Protein AF-A0A072PZG9-F1 (afdb_monomer_lite)

InterPro domains:
  IPR053175 DHMBA Cluster Regulating Transcription Factor [PTHR38791] (2-133)

Structure (mmCIF, N/CA/C/O backbone):
data_AF-A0A072PZG9-F1
#
_entry.id   AF-A0A072PZG9-F1
#
loop_
_atom_site.group_PDB
_atom_site.id
_atom_site.type_symbol
_atom_site.label_atom_id
_atom_site.label_alt_id
_atom_site.label_comp_id
_atom_site.label_asym_id
_atom_site.label_entity_id
_atom_site.label_seq_id
_atom_site.pdbx_PDB_ins_code
_atom_site.Cartn_x
_atom_site.Cartn_y
_atom_site.Cartn_z
_atom_site.occupancy
_atom_site.B_iso_or_equiv
_atom_site.auth_seq_id
_atom_site.auth_comp_id
_atom_site.auth_asym_id
_atom_site.auth_atom_id
_atom_site.pdbx_PDB_model_num
ATOM 1 N N . MET A 1 1 ? 16.635 6.431 -1.683 1.00 56.69 1 MET A N 1
ATOM 2 C CA . MET A 1 1 ? 16.259 5.166 -1.004 1.00 56.69 1 MET A CA 1
ATOM 3 C C . MET A 1 1 ? 16.391 4.058 -2.039 1.00 56.69 1 MET A C 1
ATOM 5 O O . MET A 1 1 ? 15.924 4.272 -3.147 1.00 56.69 1 MET A O 1
ATOM 9 N N . THR A 1 2 ? 17.088 2.952 -1.764 1.00 74.19 2 THR A N 1
ATOM 10 C CA . THR A 1 2 ? 17.221 1.872 -2.765 1.00 74.19 2 THR A CA 1
ATOM 11 C C . THR A 1 2 ? 15.886 1.133 -2.927 1.00 74.19 2 THR A C 1
ATOM 13 O O . THR A 1 2 ? 15.089 1.086 -1.986 1.00 74.19 2 THR A O 1
ATOM 16 N N . VAL A 1 3 ? 15.648 0.531 -4.099 1.00 71.00 3 VAL A N 1
ATOM 17 C CA . VAL A 1 3 ? 14.409 -0.213 -4.425 1.00 71.00 3 VAL A CA 1
ATOM 18 C C . VAL A 1 3 ? 14.084 -1.282 -3.370 1.00 71.00 3 VAL A C 1
ATOM 20 O O . VAL A 1 3 ? 12.932 -1.458 -2.987 1.00 71.00 3 VAL A O 1
ATOM 23 N N . TYR A 1 4 ? 15.103 -1.938 -2.812 1.00 75.94 4 TYR A N 1
ATOM 24 C CA . TYR A 1 4 ? 14.940 -2.953 -1.766 1.00 75.94 4 TYR A CA 1
ATOM 25 C C . TYR A 1 4 ? 14.450 -2.392 -0.430 1.00 75.94 4 TYR A C 1
ATOM 27 O O . TYR A 1 4 ? 13.582 -2.989 0.204 1.00 75.94 4 TYR A O 1
ATOM 35 N N . VAL A 1 5 ? 14.979 -1.244 0.005 1.00 79.62 5 VAL A N 1
ATOM 36 C CA . VAL A 1 5 ? 14.551 -0.624 1.269 1.00 79.62 5 VAL A CA 1
ATOM 37 C C . VAL A 1 5 ? 13.107 -0.136 1.135 1.00 79.62 5 VAL A C 1
ATOM 39 O O . VAL A 1 5 ? 12.305 -0.310 2.051 1.00 79.62 5 VAL A O 1
ATOM 42 N N . ALA A 1 6 ? 12.748 0.412 -0.028 1.00 79.25 6 ALA A N 1
ATOM 43 C CA . ALA A 1 6 ? 11.385 0.841 -0.308 1.00 79.25 6 ALA A CA 1
ATOM 44 C C . ALA A 1 6 ? 10.405 -0.354 -0.345 1.00 79.25 6 ALA A C 1
ATOM 46 O O . ALA A 1 6 ? 9.335 -0.294 0.266 1.00 79.25 6 ALA A O 1
ATOM 47 N N . ALA A 1 7 ? 10.809 -1.478 -0.943 1.00 83.69 7 ALA A N 1
ATOM 48 C CA . ALA A 1 7 ? 10.031 -2.713 -0.938 1.00 83.69 7 ALA A CA 1
ATOM 49 C C . ALA A 1 7 ? 9.850 -3.296 0.474 1.00 83.69 7 ALA A C 1
ATOM 51 O O . ALA A 1 7 ? 8.730 -3.641 0.853 1.00 83.69 7 ALA A O 1
ATOM 52 N N . ALA A 1 8 ? 10.912 -3.353 1.285 1.00 86.62 8 ALA A N 1
ATOM 53 C CA . ALA A 1 8 ? 10.836 -3.819 2.672 1.00 86.62 8 ALA A CA 1
ATOM 54 C C . ALA A 1 8 ? 9.846 -2.977 3.492 1.00 86.62 8 ALA A C 1
ATOM 56 O O . ALA A 1 8 ? 9.006 -3.507 4.225 1.00 86.62 8 ALA A O 1
ATOM 57 N N . TRP A 1 9 ? 9.883 -1.659 3.303 1.00 88.19 9 TRP A N 1
ATOM 58 C CA . TRP A 1 9 ? 8.963 -0.757 3.977 1.00 88.19 9 TRP A CA 1
ATOM 59 C C . TRP A 1 9 ? 7.514 -0.934 3.497 1.00 88.19 9 TRP A C 1
ATOM 61 O O . TRP A 1 9 ? 6.581 -0.883 4.298 1.00 88.19 9 TRP A O 1
ATOM 71 N N . ASN A 1 10 ? 7.303 -1.233 2.214 1.00 89.19 10 ASN A N 1
ATOM 72 C CA . ASN A 1 10 ? 5.980 -1.563 1.682 1.00 89.19 10 ASN A CA 1
ATOM 73 C C . ASN A 1 10 ? 5.442 -2.903 2.195 1.00 89.19 10 ASN A C 1
ATOM 75 O O . ASN A 1 10 ? 4.238 -3.016 2.428 1.00 89.19 10 ASN A O 1
ATOM 79 N N . VAL A 1 11 ? 6.302 -3.895 2.446 1.00 91.12 11 VAL A N 1
ATOM 80 C CA . VAL A 1 11 ? 5.905 -5.138 3.129 1.00 91.12 11 VAL A CA 1
ATOM 81 C C . VAL A 1 11 ? 5.426 -4.836 4.546 1.0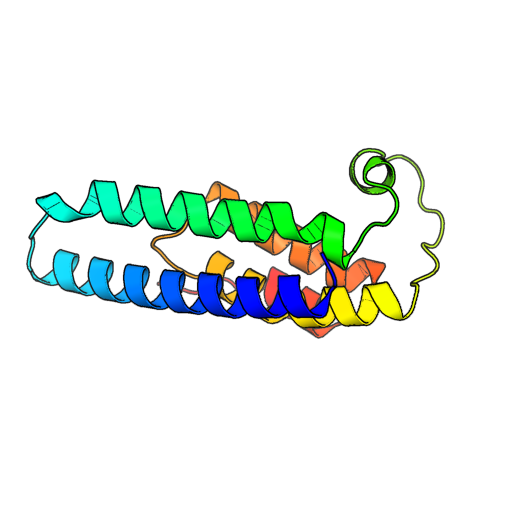0 91.12 11 VAL A C 1
ATOM 83 O O . VAL A 1 11 ? 4.350 -5.296 4.927 1.00 91.12 11 VAL A O 1
ATOM 86 N N . TYR A 1 12 ? 6.164 -4.016 5.299 1.00 93.38 12 TYR A N 1
ATOM 87 C CA . TYR A 1 12 ? 5.742 -3.573 6.629 1.00 93.38 12 TYR A CA 1
ATOM 88 C C . TYR A 1 12 ? 4.383 -2.853 6.589 1.00 93.38 12 TYR A C 1
ATOM 90 O O . TYR A 1 12 ? 3.455 -3.250 7.300 1.00 93.38 12 TYR A O 1
ATOM 98 N N . ARG A 1 13 ? 4.227 -1.846 5.714 1.00 92.81 13 ARG A N 1
ATOM 99 C CA . ARG A 1 13 ? 2.974 -1.080 5.569 1.00 92.81 13 ARG A CA 1
ATOM 100 C C . ARG A 1 13 ? 1.795 -1.979 5.195 1.00 92.81 13 ARG A C 1
ATOM 102 O O . ARG A 1 13 ? 0.736 -1.869 5.808 1.00 92.81 13 ARG A O 1
ATOM 109 N N . LYS A 1 14 ? 1.988 -2.907 4.249 1.00 94.44 14 LYS A N 1
ATOM 110 C CA . LYS A 1 14 ? 0.979 -3.899 3.850 1.00 94.44 14 LYS A CA 1
ATOM 111 C C . LYS A 1 14 ? 0.526 -4.745 5.039 1.00 94.44 14 LYS A C 1
ATOM 113 O O . LYS A 1 14 ? -0.670 -4.873 5.280 1.00 94.44 14 LYS A O 1
ATOM 118 N N . THR A 1 15 ? 1.470 -5.318 5.782 1.00 94.75 15 THR A N 1
ATOM 119 C CA . THR A 1 15 ? 1.163 -6.175 6.936 1.00 94.75 15 THR A CA 1
ATOM 120 C C . THR A 1 15 ? 0.424 -5.393 8.019 1.00 94.75 15 THR A C 1
ATOM 122 O O . THR A 1 15 ? -0.562 -5.878 8.571 1.00 94.75 15 THR A O 1
ATOM 125 N N . ARG A 1 16 ? 0.836 -4.148 8.279 1.00 94.88 16 ARG A N 1
ATOM 126 C CA . ARG A 1 16 ? 0.166 -3.277 9.249 1.00 94.88 16 ARG A CA 1
ATOM 127 C C . ARG A 1 16 ? -1.257 -2.914 8.819 1.00 94.88 16 ARG A C 1
ATOM 129 O O . ARG A 1 16 ? -2.160 -2.973 9.647 1.00 94.88 16 ARG A O 1
ATOM 136 N N . LEU A 1 17 ? -1.485 -2.637 7.534 1.00 95.19 17 LEU A N 1
ATOM 137 C CA . LEU A 1 17 ? -2.830 -2.430 6.985 1.00 95.19 17 LEU A CA 1
ATOM 138 C C . LEU A 1 17 ? -3.731 -3.656 7.183 1.00 95.19 17 LEU A C 1
ATOM 140 O O . LEU A 1 17 ? -4.875 -3.503 7.602 1.00 95.19 17 LEU A O 1
ATOM 144 N N . MET A 1 18 ? -3.219 -4.867 6.938 1.00 96.12 18 MET A N 1
ATOM 145 C CA . MET A 1 18 ? -3.978 -6.104 7.170 1.00 96.12 18 MET A CA 1
ATOM 146 C C . MET A 1 18 ? -4.372 -6.265 8.643 1.00 96.12 18 MET A C 1
ATOM 148 O O . MET A 1 18 ? -5.514 -6.609 8.940 1.00 96.12 18 MET A O 1
ATOM 152 N N . LEU A 1 19 ? -3.449 -5.990 9.571 1.00 95.25 19 LEU A N 1
ATOM 153 C CA . LEU A 1 19 ? -3.730 -6.054 11.008 1.00 95.25 19 LEU A CA 1
ATOM 154 C C . LEU A 1 19 ? -4.790 -5.033 11.428 1.00 95.25 19 LEU A C 1
ATOM 156 O O . LEU A 1 19 ? -5.723 -5.388 12.146 1.00 95.25 19 LEU A O 1
ATOM 160 N N . LEU A 1 20 ? -4.681 -3.787 10.958 1.00 93.88 20 LEU A N 1
ATOM 161 C CA . LEU A 1 20 ? -5.669 -2.748 11.242 1.00 93.88 20 LEU A CA 1
ATOM 162 C C . LEU A 1 20 ? -7.055 -3.119 10.700 1.00 93.88 20 LEU A C 1
ATOM 164 O O . LEU A 1 20 ? -8.051 -2.901 11.387 1.00 93.88 20 LEU A O 1
ATOM 168 N N . ASP A 1 21 ? -7.125 -3.710 9.506 1.00 94.12 21 ASP A N 1
ATOM 169 C CA . ASP A 1 21 ? -8.380 -4.168 8.907 1.00 94.12 21 ASP A CA 1
ATOM 170 C C . ASP A 1 21 ? -9.031 -5.286 9.737 1.00 94.12 21 ASP A C 1
ATOM 172 O O . ASP A 1 21 ? -10.224 -5.220 10.031 1.00 94.12 21 ASP A O 1
ATOM 176 N N . ILE A 1 22 ? -8.248 -6.266 10.207 1.00 94.06 22 ILE A N 1
ATOM 177 C CA . ILE A 1 22 ? -8.733 -7.320 11.115 1.00 94.06 22 ILE A CA 1
ATOM 178 C C . ILE A 1 22 ? -9.222 -6.714 12.436 1.00 94.06 22 ILE A C 1
ATOM 180 O O . ILE A 1 22 ? -10.325 -7.034 12.880 1.00 94.06 22 ILE A O 1
ATOM 184 N N . MET A 1 23 ? -8.445 -5.813 13.048 1.00 92.19 23 MET A N 1
ATOM 185 C CA . MET A 1 23 ? -8.842 -5.135 14.287 1.00 92.19 23 MET A CA 1
ATOM 186 C C . MET A 1 23 ? -10.158 -4.376 14.113 1.00 92.19 23 MET A C 1
ATOM 188 O O . MET A 1 23 ? -11.033 -4.474 14.969 1.00 92.19 23 MET A O 1
ATOM 192 N N . LEU A 1 24 ? -10.325 -3.655 13.001 1.00 90.56 24 LEU A N 1
ATOM 193 C CA . LEU A 1 24 ? -11.552 -2.918 12.707 1.00 90.56 24 LEU A CA 1
ATOM 194 C C . LEU A 1 24 ? -12.752 -3.862 12.562 1.00 90.56 24 LEU A C 1
ATOM 196 O O . LEU A 1 24 ? -13.809 -3.601 13.134 1.00 90.56 24 LEU A O 1
ATOM 200 N N . ARG A 1 25 ? -12.585 -4.991 11.860 1.00 90.31 25 ARG A N 1
ATOM 201 C CA . ARG A 1 25 ? -13.627 -6.024 11.751 1.00 90.31 25 ARG A CA 1
ATOM 202 C C . ARG A 1 25 ? -13.994 -6.590 13.126 1.00 90.31 25 ARG A C 1
ATOM 204 O O . ARG A 1 25 ? -15.181 -6.745 13.407 1.00 90.31 25 ARG A O 1
ATOM 211 N N . CYS A 1 26 ? -13.025 -6.848 14.005 1.00 90.62 26 CYS A N 1
ATOM 212 C CA . CYS A 1 26 ? -13.292 -7.298 15.375 1.00 90.62 26 CYS A CA 1
ATOM 213 C C . CYS A 1 26 ? -14.063 -6.247 16.184 1.00 90.62 26 CYS A C 1
ATOM 215 O O . CYS A 1 26 ? -15.118 -6.558 16.729 1.00 90.62 26 CYS A O 1
ATOM 217 N N . LEU A 1 27 ? -13.604 -4.993 16.187 1.00 88.88 27 LEU A N 1
ATOM 218 C CA . LEU A 1 27 ? -14.284 -3.892 16.878 1.00 88.88 27 LEU A CA 1
ATOM 219 C C . LEU A 1 27 ? -15.708 -3.663 16.343 1.00 88.88 27 LEU A C 1
ATOM 221 O O . LEU A 1 27 ? -16.604 -3.300 17.097 1.00 88.88 27 LEU A O 1
ATOM 225 N N . SER A 1 28 ? -15.956 -3.923 15.054 1.00 87.88 28 SER A N 1
ATOM 226 C CA . SER A 1 28 ? -17.308 -3.867 14.467 1.00 87.88 28 SER A CA 1
ATOM 227 C C . SER A 1 28 ? -18.251 -4.927 14.980 1.00 87.88 28 SER A C 1
ATOM 229 O O . SER A 1 28 ? -19.425 -4.641 15.203 1.00 87.88 28 SER A O 1
ATOM 231 N N . ARG A 1 29 ? -17.726 -6.115 15.269 1.00 89.31 29 ARG A N 1
ATOM 232 C CA . ARG A 1 29 ? -18.494 -7.192 15.892 1.00 89.31 29 ARG A CA 1
ATOM 233 C C . ARG A 1 29 ? -18.747 -6.924 17.373 1.00 89.31 29 ARG A C 1
ATOM 235 O O . ARG A 1 29 ? -19.790 -7.320 17.875 1.00 89.31 29 ARG A O 1
ATOM 242 N N . LEU A 1 30 ? -17.825 -6.229 18.038 1.00 89.00 30 LEU A N 1
ATOM 243 C CA . LEU A 1 30 ? -17.935 -5.834 19.446 1.00 89.00 30 LEU A CA 1
ATOM 244 C C . LEU A 1 30 ? -18.730 -4.534 19.665 1.00 89.00 30 LEU A C 1
ATOM 246 O O . LEU A 1 30 ? -18.974 -4.165 20.805 1.00 89.00 30 LEU A O 1
ATOM 250 N N . GLN A 1 31 ? -19.146 -3.848 18.591 1.00 86.88 31 GLN A N 1
ATOM 251 C CA . GLN A 1 31 ? -19.857 -2.559 18.626 1.00 86.88 31 GLN A CA 1
ATOM 252 C C . GLN A 1 31 ? -19.092 -1.412 19.324 1.00 86.88 31 GLN A C 1
ATOM 254 O O . GLN A 1 31 ? -19.681 -0.394 19.683 1.00 86.88 31 GLN A O 1
ATOM 259 N N . GLU A 1 32 ? -17.770 -1.530 19.451 1.00 81.50 32 GLU A N 1
ATOM 260 C CA . GLU A 1 32 ? -16.914 -0.578 20.165 1.00 81.50 32 GLU A CA 1
ATOM 261 C C . GLU A 1 32 ? -16.340 0.475 19.206 1.00 81.50 32 GLU A C 1
ATOM 263 O O . GLU A 1 32 ? -15.402 0.202 18.461 1.00 81.50 32 GLU A O 1
ATOM 268 N N . LYS A 1 33 ? -16.914 1.684 19.178 1.00 77.62 33 LYS A N 1
ATOM 269 C CA . LYS A 1 33 ? -16.651 2.678 18.115 1.00 77.62 33 LYS A CA 1
ATOM 270 C C . LYS A 1 33 ? -15.480 3.628 18.380 1.00 77.62 33 LYS A C 1
ATOM 272 O O . LYS A 1 33 ? -14.970 4.221 17.428 1.00 77.62 33 LYS A O 1
ATOM 277 N N . ASP A 1 34 ? -15.020 3.745 19.620 1.00 76.75 34 ASP A N 1
ATOM 278 C CA . ASP A 1 34 ? -14.101 4.815 20.035 1.00 76.75 34 ASP A CA 1
ATOM 279 C C . ASP A 1 34 ? -12.729 4.736 19.343 1.00 76.75 34 ASP A C 1
ATOM 281 O O . ASP A 1 34 ? -12.119 5.755 19.023 1.00 76.75 34 ASP A O 1
ATOM 285 N N . ALA A 1 35 ? -12.276 3.530 18.988 1.00 76.12 35 ALA A N 1
ATOM 286 C CA . ALA A 1 35 ? -10.983 3.319 18.334 1.00 76.12 35 ALA A CA 1
ATOM 287 C C . ALA A 1 35 ? -11.017 3.384 16.787 1.00 76.12 35 ALA A C 1
ATOM 289 O O . ALA A 1 35 ? -9.982 3.200 16.138 1.00 76.12 35 ALA A O 1
ATOM 290 N N . TYR A 1 36 ? -12.174 3.632 16.159 1.00 84.19 36 TYR A N 1
ATOM 291 C CA . TYR A 1 36 ? -12.317 3.566 14.693 1.00 84.19 36 TYR A CA 1
ATOM 292 C C . TYR A 1 36 ? -11.586 4.688 13.969 1.00 84.19 36 TYR A C 1
ATOM 294 O O . TYR A 1 36 ? -10.915 4.445 12.962 1.00 84.19 36 TYR A O 1
ATOM 302 N N . GLY A 1 37 ? -11.749 5.919 14.462 1.00 86.75 37 GLY A N 1
ATOM 303 C CA . GLY A 1 37 ? -11.223 7.116 13.809 1.00 86.75 37 GLY A CA 1
ATOM 304 C C . GLY A 1 37 ? -9.703 7.066 13.700 1.00 86.75 37 GLY A C 1
ATOM 305 O O . GLY A 1 37 ? -9.156 7.206 12.607 1.00 86.75 37 GLY A O 1
ATOM 306 N N . GLN A 1 38 ? -9.031 6.755 14.811 1.00 89.50 38 GLN A N 1
ATOM 307 C CA . GLN A 1 38 ? -7.574 6.656 14.864 1.00 89.50 38 GLN A CA 1
ATOM 308 C C . GLN A 1 38 ? -7.037 5.559 13.933 1.00 89.50 38 GLN A C 1
ATOM 310 O O . GLN A 1 38 ? -6.123 5.815 13.150 1.00 89.50 38 GLN A O 1
ATOM 315 N N . LYS A 1 39 ? -7.634 4.358 13.953 1.00 89.50 39 LYS A N 1
ATOM 316 C CA . LYS A 1 39 ? -7.203 3.239 13.097 1.00 89.50 39 LYS A CA 1
ATOM 317 C C . LYS A 1 39 ? -7.404 3.534 11.608 1.00 89.50 39 LYS A C 1
ATOM 319 O O . LYS A 1 39 ? -6.548 3.186 10.798 1.00 89.50 39 LYS A O 1
ATOM 324 N N . ARG A 1 40 ? -8.502 4.205 11.235 1.00 91.44 40 ARG A N 1
ATOM 325 C CA . ARG A 1 40 ? -8.739 4.643 9.846 1.00 91.44 40 ARG A CA 1
ATOM 326 C C . ARG A 1 40 ? -7.765 5.728 9.397 1.00 91.44 40 ARG A C 1
ATOM 328 O O . ARG A 1 40 ? -7.297 5.673 8.260 1.00 91.44 40 ARG A O 1
ATOM 335 N N . ALA A 1 41 ? -7.446 6.689 10.264 1.00 93.06 41 ALA A N 1
ATOM 336 C CA . ALA A 1 41 ? -6.452 7.715 9.962 1.00 93.06 41 ALA A CA 1
ATOM 337 C C . ALA A 1 41 ? -5.074 7.078 9.723 1.00 93.06 41 ALA A C 1
ATOM 339 O O . ALA A 1 41 ? -4.450 7.327 8.695 1.00 93.06 41 ALA A O 1
ATOM 340 N N . GLU A 1 42 ? -4.663 6.162 10.603 1.00 94.06 42 GLU A N 1
ATOM 341 C CA . GLU A 1 42 ? -3.414 5.408 10.472 1.00 94.06 42 GLU A CA 1
ATOM 342 C C . GLU A 1 42 ? -3.359 4.593 9.171 1.00 94.06 42 GLU A C 1
ATOM 344 O O . GLU A 1 42 ? -2.365 4.643 8.446 1.00 94.06 42 GLU A O 1
ATOM 349 N N . ALA A 1 43 ? -4.437 3.881 8.832 1.00 93.75 43 ALA A N 1
ATOM 350 C CA . ALA A 1 43 ? -4.520 3.140 7.578 1.00 93.75 43 ALA A CA 1
ATOM 351 C C . ALA A 1 43 ? -4.438 4.057 6.348 1.00 93.75 43 ALA A C 1
ATOM 353 O O . ALA A 1 43 ? -3.783 3.715 5.365 1.00 93.75 43 ALA A O 1
ATOM 354 N N . THR A 1 44 ? -5.054 5.238 6.408 1.00 94.62 44 THR A N 1
ATOM 355 C CA . THR A 1 44 ? -4.981 6.231 5.328 1.00 94.62 44 THR A CA 1
ATOM 356 C C . THR A 1 44 ? -3.547 6.720 5.131 1.00 94.62 44 THR A C 1
ATOM 358 O O . THR A 1 44 ? -3.065 6.743 4.001 1.00 94.62 44 THR A O 1
ATOM 361 N N . THR A 1 45 ? -2.824 7.026 6.213 1.00 95.75 45 THR A N 1
ATOM 362 C CA . THR A 1 45 ? -1.399 7.384 6.150 1.00 95.75 45 THR A CA 1
ATOM 363 C C . THR A 1 45 ? -0.567 6.260 5.533 1.00 95.75 45 THR A C 1
ATOM 365 O O . THR A 1 45 ? 0.173 6.497 4.585 1.00 95.75 45 THR A O 1
ATOM 368 N N . LEU A 1 46 ? -0.737 5.016 5.994 1.00 94.06 46 LEU A N 1
ATOM 369 C CA . LEU A 1 46 ? 0.011 3.870 5.465 1.00 94.06 46 LEU A CA 1
ATOM 370 C C . LEU A 1 46 ? -0.254 3.627 3.973 1.00 94.06 46 LEU A C 1
ATOM 372 O O . LEU A 1 46 ? 0.672 3.303 3.231 1.00 94.06 46 LEU A O 1
ATOM 376 N N . ALA A 1 47 ? -1.504 3.776 3.532 1.00 92.69 47 ALA A N 1
ATOM 377 C CA . ALA A 1 47 ? -1.886 3.630 2.132 1.00 92.69 47 ALA A CA 1
ATOM 378 C C . ALA A 1 47 ? -1.289 4.748 1.257 1.00 92.69 47 ALA A C 1
ATOM 380 O O . ALA A 1 47 ? -0.729 4.456 0.199 1.00 92.69 47 ALA A O 1
ATOM 381 N N . ASN A 1 48 ? -1.331 5.999 1.724 1.00 91.50 48 ASN A N 1
ATOM 382 C CA . ASN A 1 48 ? -0.682 7.127 1.051 1.00 91.50 48 ASN A CA 1
ATOM 383 C C . ASN A 1 48 ? 0.832 6.939 0.949 1.00 91.50 48 ASN A C 1
ATOM 385 O O . ASN A 1 48 ? 1.412 7.199 -0.101 1.00 91.50 48 ASN A O 1
ATOM 389 N N . ASP A 1 49 ? 1.472 6.419 1.993 1.00 91.06 49 ASP A N 1
ATOM 390 C CA . ASP A 1 49 ? 2.907 6.168 1.961 1.00 91.06 49 ASP A CA 1
ATOM 39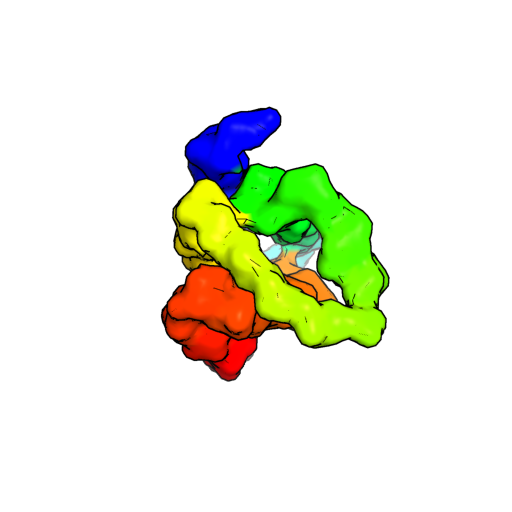1 C C . ASP A 1 49 ? 3.298 5.063 0.958 1.00 91.06 49 ASP A C 1
ATOM 393 O O . ASP A 1 49 ? 4.380 5.117 0.367 1.00 91.06 49 ASP A O 1
ATOM 397 N N . ILE A 1 50 ? 2.443 4.047 0.758 1.00 89.94 50 ILE A N 1
ATOM 398 C CA . ILE A 1 50 ? 2.633 3.052 -0.314 1.00 89.94 50 ILE A CA 1
ATOM 399 C C . ILE A 1 50 ? 2.563 3.756 -1.672 1.00 89.94 50 ILE A C 1
ATOM 401 O O . ILE A 1 50 ? 3.459 3.562 -2.492 1.00 89.94 50 ILE A O 1
ATOM 405 N N . MET A 1 51 ? 1.557 4.605 -1.899 1.00 88.19 51 MET A N 1
ATOM 406 C CA . MET A 1 51 ? 1.402 5.353 -3.154 1.00 88.19 51 MET A CA 1
ATOM 407 C C . MET A 1 51 ? 2.588 6.286 -3.422 1.00 88.19 51 MET A C 1
ATOM 409 O O . MET A 1 51 ? 3.154 6.275 -4.514 1.00 88.19 51 MET A O 1
ATOM 413 N N . ALA A 1 52 ? 3.039 7.018 -2.404 1.00 86.69 52 ALA A N 1
ATOM 414 C CA . ALA A 1 52 ? 4.201 7.898 -2.484 1.00 86.69 52 ALA A CA 1
ATOM 415 C C . ALA A 1 52 ? 5.508 7.139 -2.765 1.00 86.69 52 ALA A C 1
ATOM 417 O O . ALA A 1 52 ? 6.469 7.725 -3.256 1.00 86.69 52 ALA A O 1
ATOM 418 N N . SER A 1 53 ? 5.559 5.831 -2.486 1.00 83.00 53 SER A N 1
ATOM 419 C CA . SER A 1 53 ? 6.724 5.002 -2.797 1.00 83.00 53 SER A CA 1
ATOM 420 C C . SER A 1 53 ? 6.809 4.587 -4.273 1.00 83.00 53 SER A C 1
ATOM 422 O O . SER A 1 53 ? 7.886 4.196 -4.720 1.00 83.00 53 SER A O 1
ATOM 424 N N . ILE A 1 54 ? 5.708 4.659 -5.033 1.00 81.81 54 ILE A N 1
ATOM 425 C CA . ILE A 1 54 ? 5.630 4.149 -6.412 1.00 81.81 54 ILE A CA 1
ATOM 426 C C . ILE A 1 54 ? 6.638 4.828 -7.346 1.00 81.81 54 ILE A C 1
ATOM 428 O O . ILE A 1 54 ? 7.360 4.095 -8.027 1.00 81.81 54 ILE A O 1
ATOM 432 N N . PRO A 1 55 ? 6.774 6.173 -7.363 1.00 73.50 55 PRO A N 1
ATOM 433 C CA . PRO A 1 55 ? 7.753 6.833 -8.221 1.00 73.50 55 PRO A CA 1
ATOM 434 C C . PRO A 1 55 ? 9.169 6.293 -8.000 1.00 73.50 55 PRO A C 1
ATOM 436 O O . PRO A 1 55 ? 9.860 5.999 -8.963 1.00 73.50 55 PRO A O 1
ATOM 439 N N . PHE A 1 56 ? 9.553 6.005 -6.754 1.00 67.88 56 PHE A N 1
ATOM 440 C CA . PHE A 1 56 ? 10.878 5.466 -6.423 1.00 67.88 56 PHE A CA 1
ATOM 441 C C . PHE A 1 56 ? 11.137 4.031 -6.916 1.00 67.88 56 PHE A C 1
ATOM 443 O O . PHE A 1 56 ? 12.281 3.583 -6.902 1.00 67.88 56 PHE A O 1
ATOM 450 N N . HIS A 1 57 ? 10.101 3.293 -7.317 1.00 63.09 57 HIS A N 1
ATOM 451 C CA . HIS A 1 57 ? 10.228 1.939 -7.871 1.00 63.09 57 HIS A CA 1
ATOM 452 C C . HIS A 1 57 ? 10.089 1.910 -9.398 1.00 63.09 57 HIS A C 1
ATOM 454 O O . HIS A 1 57 ? 10.446 0.911 -10.020 1.00 63.09 57 HIS A O 1
ATOM 460 N N . VAL A 1 58 ? 9.522 2.961 -9.998 1.00 62.00 58 VAL A N 1
ATOM 461 C CA . VAL A 1 58 ? 9.001 2.917 -11.371 1.00 62.00 58 VAL A CA 1
ATOM 462 C C . VAL A 1 58 ? 9.514 4.066 -12.251 1.00 62.00 58 VAL A C 1
ATOM 464 O O . VAL A 1 58 ? 9.615 3.899 -13.469 1.00 62.00 58 VAL A O 1
ATOM 467 N N . ALA A 1 59 ? 9.893 5.209 -11.677 1.00 56.06 59 ALA A N 1
ATOM 468 C CA . ALA A 1 59 ? 10.239 6.414 -12.422 1.00 56.06 59 ALA A CA 1
ATOM 469 C C . ALA A 1 59 ? 11.578 7.019 -11.972 1.00 56.06 59 ALA A C 1
ATOM 471 O O . ALA A 1 59 ? 11.747 7.370 -10.811 1.00 56.06 59 ALA A O 1
ATOM 472 N N . ASP A 1 60 ? 12.484 7.229 -12.931 1.00 49.91 60 ASP A N 1
ATOM 473 C CA . ASP A 1 60 ? 13.575 8.208 -12.789 1.00 49.91 60 ASP A CA 1
ATOM 474 C C . ASP A 1 60 ? 13.082 9.634 -13.127 1.00 49.91 60 ASP A C 1
ATOM 476 O O . ASP A 1 60 ? 13.635 10.612 -12.644 1.00 49.91 60 ASP A O 1
ATOM 480 N N . ASN A 1 61 ? 11.972 9.765 -13.877 1.00 45.59 61 ASN A N 1
ATOM 481 C CA . ASN A 1 61 ? 11.341 11.044 -14.223 1.00 45.59 61 ASN A CA 1
ATOM 482 C C . ASN A 1 61 ? 9.858 11.046 -13.825 1.00 45.59 61 ASN A C 1
ATOM 484 O O . ASN A 1 61 ? 9.007 10.489 -14.530 1.00 45.59 61 ASN A O 1
ATOM 488 N N . VAL A 1 62 ? 9.555 11.721 -12.712 1.00 46.91 62 VAL A N 1
ATOM 489 C CA . VAL A 1 62 ? 8.198 12.020 -12.204 1.00 46.91 62 VAL A CA 1
ATOM 490 C C . VAL A 1 62 ? 7.315 12.699 -13.271 1.00 46.91 62 VAL A C 1
ATOM 492 O O . VAL A 1 62 ? 6.096 12.563 -13.250 1.00 46.91 62 VAL A O 1
ATOM 495 N N . GLU A 1 63 ? 7.931 13.340 -14.267 1.00 43.66 63 GLU A N 1
ATOM 496 C CA . GLU A 1 63 ? 7.274 14.021 -15.391 1.00 43.66 63 GLU A CA 1
ATOM 497 C C . GLU A 1 63 ? 6.529 13.069 -16.348 1.00 43.66 63 GLU A C 1
ATOM 499 O O . GLU A 1 63 ? 5.509 13.442 -16.919 1.00 43.66 63 GLU A O 1
ATOM 504 N N . SER A 1 64 ? 6.959 11.808 -16.473 1.00 45.97 64 SER A N 1
ATOM 505 C CA . SER A 1 64 ? 6.341 10.841 -17.405 1.00 45.97 64 SER A CA 1
ATOM 506 C C . SER A 1 64 ? 4.996 10.269 -16.941 1.00 45.97 64 SER A C 1
ATOM 508 O O . SER A 1 64 ? 4.264 9.694 -17.741 1.00 45.97 64 SER A O 1
ATOM 510 N N . ILE A 1 65 ? 4.657 10.424 -15.656 1.00 46.50 65 ILE A N 1
ATOM 511 C CA . ILE A 1 65 ? 3.359 10.003 -15.103 1.00 46.50 65 ILE A CA 1
ATOM 512 C C . ILE A 1 65 ? 2.320 11.131 -15.256 1.00 46.50 65 ILE A C 1
ATOM 514 O O . ILE A 1 65 ? 1.122 10.860 -15.328 1.00 46.50 65 ILE A O 1
ATOM 518 N N . ALA A 1 66 ? 2.774 12.387 -15.340 1.00 48.31 66 ALA A N 1
ATOM 519 C CA . ALA A 1 66 ? 1.918 13.561 -15.491 1.00 48.31 66 ALA A CA 1
ATOM 520 C C . ALA A 1 66 ? 1.551 13.864 -16.957 1.00 48.31 66 ALA A C 1
ATOM 522 O O . ALA A 1 66 ? 0.503 14.456 -17.206 1.00 48.31 66 ALA A O 1
ATOM 523 N N . ASP A 1 67 ? 2.373 13.441 -17.921 1.00 44.25 67 ASP A N 1
ATOM 524 C CA . ASP A 1 67 ? 2.214 13.805 -19.332 1.00 44.25 67 ASP A CA 1
ATOM 525 C C . ASP A 1 67 ? 1.468 12.716 -20.134 1.00 44.25 67 ASP A C 1
ATOM 527 O O . ASP A 1 67 ? 2.043 11.923 -20.884 1.00 44.25 67 ASP A O 1
ATOM 531 N N . GLN A 1 68 ? 0.144 12.644 -19.951 1.00 49.44 68 GLN A N 1
ATOM 532 C CA . GLN A 1 68 ? -0.758 11.767 -20.717 1.00 49.44 68 GLN A CA 1
ATOM 533 C C . GLN A 1 68 ? -0.995 12.295 -22.147 1.00 49.44 68 GLN A C 1
ATOM 535 O O . GLN A 1 68 ? -2.118 12.642 -22.510 1.00 49.44 68 GLN A O 1
ATOM 540 N N . GLY A 1 69 ? 0.059 12.373 -22.968 1.00 38.00 69 GLY A N 1
ATOM 541 C CA . GLY A 1 69 ? -0.029 12.970 -24.309 1.00 38.00 69 GLY A CA 1
ATOM 542 C C . GLY A 1 69 ? 0.567 12.178 -25.473 1.00 38.00 69 GLY A C 1
ATOM 543 O O . GLY A 1 69 ? 0.162 12.398 -26.613 1.00 38.00 69 GLY A O 1
ATOM 544 N N . SER A 1 70 ? 1.510 11.252 -25.265 1.00 37.50 70 SER A N 1
ATOM 545 C CA . SER A 1 70 ? 2.110 10.550 -26.410 1.00 37.50 70 SER A CA 1
ATOM 546 C C . SER A 1 70 ? 2.544 9.121 -26.107 1.00 37.50 70 SER A C 1
ATOM 548 O O . SER A 1 70 ? 3.408 8.851 -25.278 1.00 37.50 70 SER A O 1
ATOM 550 N N . VAL A 1 71 ? 1.940 8.189 -26.847 1.00 42.19 71 VAL A N 1
ATOM 551 C CA . VAL A 1 71 ? 2.301 6.771 -26.909 1.00 42.19 71 VAL A CA 1
ATOM 552 C C . VAL A 1 71 ? 3.672 6.650 -27.582 1.00 42.19 71 VAL A C 1
ATOM 554 O O . VAL A 1 71 ? 3.781 6.412 -28.782 1.00 42.19 71 VAL A O 1
ATOM 557 N N . LYS A 1 72 ? 4.749 6.852 -26.823 1.00 39.22 72 LYS A N 1
ATOM 558 C CA . LYS A 1 72 ? 6.084 6.374 -27.194 1.00 39.22 72 LYS A CA 1
ATOM 559 C C . LYS A 1 72 ? 6.376 5.147 -26.352 1.00 39.22 72 LYS A C 1
ATOM 561 O O . LYS A 1 72 ? 6.286 5.211 -25.132 1.00 39.22 72 LYS A O 1
ATOM 566 N N . ALA A 1 73 ? 6.702 4.039 -27.017 1.00 41.31 73 ALA A N 1
ATOM 567 C CA . ALA A 1 73 ? 7.062 2.775 -26.388 1.00 41.31 73 ALA A CA 1
ATOM 568 C C . ALA A 1 73 ? 8.091 3.018 -25.273 1.00 41.31 73 ALA A C 1
ATOM 570 O O . ALA A 1 73 ? 9.259 3.314 -25.538 1.00 41.31 73 ALA A O 1
ATOM 571 N N . VAL A 1 74 ? 7.632 2.947 -24.023 1.00 49.62 74 VAL A N 1
ATOM 572 C CA . VAL A 1 74 ? 8.480 3.117 -22.848 1.00 49.62 74 VAL A CA 1
ATOM 573 C C . VAL A 1 74 ? 9.443 1.937 -22.854 1.00 49.62 74 VAL A C 1
ATOM 575 O O . VAL A 1 74 ? 9.038 0.797 -22.639 1.00 49.62 74 VAL A O 1
ATOM 578 N N . LYS A 1 75 ? 10.727 2.182 -23.147 1.00 48.59 75 LYS A N 1
ATOM 579 C CA . LYS A 1 75 ? 11.772 1.176 -22.928 1.00 48.59 75 LYS A CA 1
ATOM 580 C C . LYS A 1 75 ? 11.746 0.819 -21.443 1.00 48.59 75 LYS A C 1
ATOM 582 O O . LYS A 1 75 ? 12.093 1.641 -20.591 1.00 48.59 75 LYS A O 1
ATOM 587 N N . VAL A 1 76 ? 11.288 -0.392 -21.151 1.00 55.22 76 VAL A N 1
ATOM 588 C CA . VAL A 1 76 ? 11.244 -0.936 -19.798 1.00 55.22 76 VAL A CA 1
ATOM 589 C C . VAL A 1 76 ? 12.673 -1.224 -19.373 1.00 55.22 76 VAL A C 1
ATOM 591 O O . VAL A 1 76 ? 13.304 -2.160 -19.856 1.00 55.22 76 VAL A O 1
ATOM 594 N N . ASP A 1 77 ? 13.201 -0.382 -18.496 1.00 61.62 77 ASP A N 1
ATOM 595 C CA . ASP A 1 77 ? 14.456 -0.656 -17.808 1.00 61.62 77 ASP A CA 1
ATOM 596 C C . ASP A 1 77 ? 14.255 -1.890 -16.900 1.00 61.62 77 ASP A C 1
ATOM 598 O O . ASP A 1 77 ? 13.278 -1.919 -16.140 1.00 61.62 77 ASP A O 1
ATOM 602 N N . PRO A 1 78 ? 15.133 -2.911 -16.948 1.00 55.41 78 PRO A N 1
ATOM 603 C CA . PRO A 1 78 ? 15.083 -4.061 -16.045 1.00 55.41 78 PRO A CA 1
ATOM 604 C C . PRO A 1 78 ? 14.919 -3.690 -14.560 1.00 55.41 78 PRO A C 1
ATOM 606 O O . PRO A 1 78 ? 14.212 -4.388 -13.832 1.00 55.41 78 PRO A O 1
ATOM 609 N N . GLY A 1 79 ? 15.492 -2.565 -14.109 1.00 63.34 79 GLY A N 1
ATOM 610 C CA . GLY A 1 79 ? 15.310 -2.060 -12.744 1.00 63.34 79 GLY A CA 1
ATOM 611 C C . GLY A 1 79 ? 13.858 -1.680 -12.419 1.00 63.34 79 GLY A C 1
ATOM 612 O O . GLY A 1 79 ? 13.380 -1.940 -11.312 1.00 63.34 79 GLY A O 1
ATOM 613 N N . LYS A 1 80 ? 13.117 -1.156 -13.405 1.00 67.25 80 LYS A N 1
ATOM 614 C CA . LYS A 1 80 ? 11.692 -0.797 -13.281 1.00 67.25 80 LYS A CA 1
ATOM 615 C C . LYS A 1 80 ? 10.800 -2.030 -13.220 1.00 67.25 80 LYS A C 1
ATOM 617 O O . LYS A 1 80 ? 9.827 -2.036 -12.471 1.00 67.25 80 LYS A O 1
ATOM 622 N N . ALA A 1 81 ? 11.139 -3.091 -13.954 1.00 70.31 81 ALA A N 1
ATOM 623 C CA . ALA A 1 81 ? 10.402 -4.353 -13.893 1.00 70.31 81 ALA A CA 1
ATOM 624 C C . ALA A 1 81 ? 10.497 -5.000 -12.497 1.00 70.31 81 ALA A C 1
ATOM 626 O O . ALA A 1 81 ? 9.488 -5.466 -11.965 1.00 70.31 81 ALA A O 1
ATOM 627 N N . VAL A 1 82 ? 11.677 -4.958 -11.861 1.00 77.19 82 VAL A N 1
ATOM 628 C CA . VAL A 1 82 ? 11.863 -5.442 -10.479 1.00 77.19 82 VAL A CA 1
ATOM 629 C C . VAL A 1 82 ? 11.077 -4.586 -9.484 1.00 77.19 82 VAL A C 1
ATOM 631 O O . VAL A 1 82 ? 10.374 -5.128 -8.632 1.00 77.19 82 VAL A O 1
ATOM 634 N N . GLY A 1 83 ? 11.139 -3.256 -9.605 1.00 78.50 83 GLY A N 1
ATOM 635 C CA . GLY A 1 83 ? 10.367 -2.351 -8.751 1.00 78.50 83 GLY A CA 1
ATOM 636 C C . GLY A 1 83 ? 8.854 -2.551 -8.889 1.00 78.50 83 GLY A C 1
ATOM 637 O O . GLY A 1 83 ? 8.153 -2.662 -7.883 1.00 78.50 83 GLY A O 1
ATOM 638 N N . GLY A 1 84 ? 8.364 -2.695 -10.123 1.00 79.88 84 GLY A N 1
ATOM 639 C CA . GLY A 1 84 ? 6.977 -3.040 -10.421 1.00 79.88 84 GLY A CA 1
ATOM 640 C C . GLY A 1 84 ? 6.557 -4.347 -9.754 1.00 79.88 84 GLY A C 1
ATOM 641 O O . GLY A 1 84 ? 5.565 -4.358 -9.031 1.00 79.88 84 GLY A O 1
ATOM 642 N N . LEU A 1 85 ? 7.345 -5.417 -9.912 1.00 82.44 85 LEU A N 1
ATOM 643 C CA . LEU A 1 85 ? 7.080 -6.729 -9.309 1.00 82.44 85 LEU A CA 1
ATOM 644 C C . LEU A 1 85 ? 6.966 -6.660 -7.777 1.00 82.44 85 LEU A C 1
ATOM 646 O O . LEU A 1 85 ? 6.055 -7.251 -7.195 1.00 82.44 85 LEU A O 1
ATOM 650 N N . LEU A 1 86 ? 7.847 -5.896 -7.125 1.00 85.19 86 LEU A N 1
ATOM 651 C CA . LEU A 1 86 ? 7.848 -5.716 -5.669 1.00 85.19 86 LEU A CA 1
ATOM 652 C C . LEU A 1 86 ? 6.628 -4.925 -5.161 1.00 85.19 86 LEU A C 1
ATOM 654 O O . LEU A 1 86 ? 6.226 -5.092 -4.006 1.00 85.19 86 LEU A O 1
ATOM 658 N N . LEU A 1 87 ? 6.005 -4.106 -6.014 1.00 87.00 87 LEU A N 1
ATOM 659 C CA . LEU A 1 87 ? 4.816 -3.315 -5.686 1.00 87.00 87 LEU A CA 1
ATOM 660 C C . LEU A 1 87 ? 3.487 -4.041 -5.909 1.00 87.00 87 LEU A C 1
ATOM 662 O O . LEU A 1 87 ? 2.497 -3.668 -5.273 1.00 87.00 87 LEU A O 1
ATOM 666 N N . ILE A 1 88 ? 3.447 -5.083 -6.749 1.00 90.75 88 ILE A N 1
ATOM 667 C CA . ILE A 1 88 ? 2.198 -5.776 -7.116 1.00 90.75 88 ILE A CA 1
ATOM 668 C C . ILE A 1 88 ? 1.422 -6.213 -5.876 1.00 90.75 88 ILE A C 1
ATOM 670 O O . ILE A 1 88 ? 0.236 -5.916 -5.730 1.00 90.75 88 ILE A O 1
ATOM 674 N N . HIS A 1 89 ? 2.088 -6.910 -4.957 1.00 92.88 89 HIS A N 1
ATOM 675 C CA . HIS A 1 89 ? 1.413 -7.482 -3.799 1.00 92.88 89 HIS A CA 1
ATOM 676 C C . HIS A 1 89 ? 1.005 -6.426 -2.750 1.00 92.88 89 HIS A C 1
ATOM 678 O O . HIS A 1 89 ? -0.113 -6.531 -2.233 1.00 92.88 89 HIS A O 1
ATOM 684 N N . PRO A 1 90 ? 1.839 -5.431 -2.382 1.00 92.44 90 PRO A N 1
ATOM 685 C CA . PRO A 1 90 ? 1.407 -4.324 -1.526 1.00 92.44 90 PRO A CA 1
ATOM 686 C C . PRO A 1 90 ? 0.195 -3.560 -2.074 1.00 92.44 90 PRO A C 1
ATOM 688 O O . PRO A 1 90 ? -0.767 -3.371 -1.330 1.00 92.44 90 PRO A O 1
ATOM 691 N N . LEU A 1 91 ? 0.207 -3.194 -3.362 1.00 92.62 91 LEU A N 1
ATOM 692 C CA . LEU A 1 91 ? -0.898 -2.470 -4.001 1.00 92.62 91 LEU A CA 1
ATOM 693 C C . LEU A 1 91 ? -2.169 -3.313 -4.044 1.00 92.62 91 LEU A C 1
ATOM 695 O O . LEU A 1 91 ? -3.236 -2.840 -3.663 1.00 92.62 91 LEU A O 1
ATOM 699 N N . PHE A 1 92 ? -2.056 -4.578 -4.453 1.00 94.75 92 PHE A N 1
ATOM 700 C CA . PHE A 1 92 ? -3.211 -5.464 -4.541 1.00 94.75 92 PHE A CA 1
ATOM 701 C C . PHE A 1 92 ? -3.869 -5.683 -3.182 1.00 94.75 92 PHE A C 1
ATOM 703 O O . PHE A 1 92 ? -5.086 -5.570 -3.070 1.00 94.75 92 PHE A O 1
ATOM 710 N N . VAL A 1 93 ? -3.091 -5.968 -2.136 1.00 94.12 93 VAL A N 1
ATOM 711 C CA . VAL A 1 93 ? -3.667 -6.163 -0.802 1.00 94.12 93 VAL A CA 1
ATOM 712 C C . VAL A 1 93 ? -4.331 -4.885 -0.314 1.00 94.12 93 VAL A C 1
ATOM 714 O O . VAL A 1 93 ? -5.503 -4.929 0.042 1.00 94.12 93 VAL A O 1
ATOM 717 N N . ALA A 1 94 ? -3.629 -3.750 -0.343 1.00 94.00 94 ALA A N 1
ATOM 718 C CA . ALA A 1 94 ? -4.178 -2.489 0.145 1.00 94.00 94 ALA A CA 1
ATOM 719 C C . ALA A 1 94 ? -5.461 -2.081 -0.608 1.00 94.00 94 ALA A C 1
ATOM 721 O O . ALA A 1 94 ? -6.435 -1.682 0.027 1.00 94.00 94 ALA A O 1
ATOM 722 N N . ALA A 1 95 ? -5.526 -2.301 -1.925 1.00 94.00 95 ALA A N 1
ATOM 723 C CA . ALA A 1 95 ? -6.708 -2.022 -2.745 1.00 94.00 95 ALA A CA 1
ATOM 724 C C . ALA A 1 95 ? -7.939 -2.899 -2.437 1.00 94.00 95 ALA A C 1
ATOM 726 O O . ALA A 1 95 ? -9.019 -2.653 -2.983 1.00 94.00 95 ALA A O 1
ATOM 727 N N . ASN A 1 96 ? -7.790 -3.947 -1.622 1.00 94.19 96 ASN A N 1
ATOM 728 C CA . ASN A 1 96 ? -8.859 -4.882 -1.263 1.00 94.19 96 ASN A CA 1
ATOM 729 C C . ASN A 1 96 ? -9.206 -4.871 0.238 1.00 94.19 96 ASN A C 1
ATOM 731 O O . ASN A 1 96 ? -10.089 -5.620 0.655 1.00 94.19 96 ASN A O 1
ATOM 735 N N . LEU A 1 97 ? -8.548 -4.042 1.053 1.00 93.94 97 LEU A N 1
ATOM 736 C CA . LEU A 1 97 ? -8.843 -3.928 2.483 1.00 93.94 97 LEU A CA 1
ATOM 737 C C . LEU A 1 97 ? -9.947 -2.897 2.738 1.00 93.94 97 LEU A C 1
ATOM 739 O O . LEU A 1 97 ? -9.885 -1.768 2.256 1.00 93.94 97 LEU A O 1
ATOM 743 N N . SER A 1 98 ? -10.932 -3.266 3.559 1.00 92.38 98 SER A N 1
ATOM 744 C CA . SER A 1 98 ? -12.091 -2.421 3.884 1.00 92.38 98 SER A CA 1
ATOM 745 C C . SER A 1 98 ? -11.729 -1.151 4.658 1.00 92.38 98 SER A C 1
ATOM 747 O O . SER A 1 98 ? -12.440 -0.149 4.589 1.00 92.38 98 SER A O 1
ATOM 749 N N . ILE A 1 99 ? -10.612 -1.182 5.387 1.00 93.31 99 ILE A N 1
ATOM 750 C CA . ILE A 1 99 ? -10.094 -0.036 6.133 1.00 93.31 99 ILE A CA 1
ATOM 751 C C . ILE A 1 99 ? -9.459 1.037 5.237 1.00 93.31 99 ILE A C 1
ATOM 753 O O . ILE A 1 99 ? -9.320 2.181 5.667 1.00 93.31 99 ILE A O 1
ATOM 757 N N . VAL A 1 100 ? -9.075 0.691 4.003 1.00 93.62 100 VAL A N 1
ATOM 758 C CA . VAL A 1 100 ? -8.469 1.639 3.062 1.00 93.62 100 VAL A CA 1
ATOM 759 C C . VAL A 1 100 ? -9.576 2.450 2.376 1.00 93.62 100 VAL A C 1
ATOM 761 O O . VAL A 1 100 ? -10.529 1.855 1.871 1.00 93.62 100 VAL A O 1
ATOM 764 N N . PRO A 1 101 ? -9.476 3.792 2.315 1.00 92.88 101 PRO A 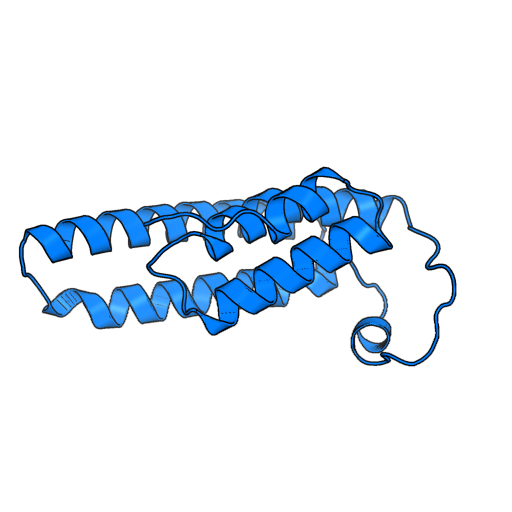N 1
ATOM 765 C CA . PRO A 1 101 ? -10.460 4.637 1.644 1.00 92.88 101 PRO A CA 1
ATOM 766 C C . PRO A 1 101 ? -10.710 4.250 0.172 1.00 92.88 101 PRO A C 1
ATOM 768 O O . PRO A 1 101 ? -9.748 3.981 -0.550 1.00 92.88 101 PRO A O 1
ATOM 771 N N . PRO A 1 102 ? -11.963 4.310 -0.326 1.00 92.62 102 PRO A N 1
ATOM 772 C CA . PRO A 1 102 ? -12.297 3.883 -1.690 1.00 92.62 102 PRO A CA 1
ATOM 773 C C . PRO A 1 102 ? -11.495 4.578 -2.799 1.00 92.62 102 PRO A C 1
ATOM 775 O O . PRO A 1 102 ? -11.103 3.931 -3.765 1.00 92.62 102 PRO A O 1
ATOM 778 N N . HIS A 1 103 ? -11.207 5.876 -2.657 1.00 91.19 103 HIS A N 1
ATOM 779 C CA . HIS A 1 103 ? -10.420 6.614 -3.651 1.00 91.19 103 HIS A CA 1
ATOM 780 C C . HIS A 1 103 ? -8.987 6.068 -3.777 1.00 91.19 103 HIS A C 1
ATOM 782 O O . HIS A 1 103 ? -8.505 5.884 -4.890 1.00 91.19 103 HIS A O 1
ATOM 788 N N . LEU A 1 104 ? -8.342 5.711 -2.657 1.00 92.12 104 LEU A N 1
ATOM 789 C CA . LEU A 1 104 ? -7.009 5.096 -2.664 1.00 92.12 104 LEU A CA 1
ATOM 790 C C . LEU A 1 104 ? -7.046 3.686 -3.252 1.00 92.12 104 LEU A C 1
ATOM 792 O O . LEU A 1 104 ? -6.139 3.308 -3.986 1.00 92.12 104 LEU A O 1
ATOM 796 N N . GLN A 1 105 ? -8.108 2.917 -2.994 1.00 93.81 105 GLN A N 1
ATOM 797 C CA . GLN A 1 105 ? -8.272 1.603 -3.620 1.00 93.81 105 GLN A CA 1
ATOM 798 C C . GLN A 1 105 ? -8.346 1.705 -5.150 1.00 93.81 105 GLN A C 1
ATOM 800 O O . GLN A 1 105 ? -7.774 0.865 -5.843 1.00 93.81 105 GLN A O 1
ATOM 805 N N . ILE A 1 106 ? -9.043 2.719 -5.678 1.00 92.19 106 ILE A N 1
ATOM 806 C CA . ILE A 1 106 ? -9.139 2.974 -7.123 1.00 92.19 106 ILE A CA 1
ATOM 807 C C . ILE A 1 106 ? -7.761 3.332 -7.685 1.00 92.19 106 ILE A C 1
ATOM 809 O O . ILE A 1 106 ? -7.294 2.652 -8.596 1.00 92.19 106 ILE A O 1
ATOM 813 N N . GLN A 1 107 ? -7.068 4.298 -7.080 1.00 90.44 107 GLN A N 1
ATOM 814 C CA . GLN A 1 107 ? -5.734 4.715 -7.523 1.00 90.44 107 GLN A CA 1
ATOM 815 C C . GLN A 1 107 ? -4.725 3.558 -7.510 1.00 90.44 107 GLN A C 1
ATOM 817 O O . GLN A 1 107 ? -3.964 3.376 -8.455 1.00 90.44 107 GLN A O 1
ATOM 822 N N . MET A 1 108 ? -4.749 2.708 -6.481 1.00 92.81 108 MET A N 1
ATOM 823 C CA . MET A 1 108 ? -3.879 1.529 -6.415 1.00 92.81 108 MET A CA 1
ATOM 824 C C . MET A 1 108 ? -4.159 0.528 -7.546 1.00 92.81 108 MET A C 1
ATOM 826 O O . MET A 1 108 ? -3.233 -0.108 -8.051 1.00 92.81 108 MET A O 1
ATOM 830 N N . ARG A 1 109 ? -5.420 0.387 -7.973 1.00 92.81 109 ARG A N 1
ATOM 831 C CA . ARG A 1 109 ? -5.800 -0.469 -9.111 1.00 92.81 109 ARG A CA 1
ATOM 832 C C . ARG A 1 109 ? -5.375 0.128 -10.441 1.00 92.81 109 ARG A C 1
ATOM 834 O O . ARG A 1 109 ? -4.910 -0.617 -11.297 1.00 92.81 109 ARG A O 1
ATOM 841 N N . GLU A 1 110 ? -5.499 1.439 -10.598 1.00 88.88 110 GLU A N 1
ATOM 842 C CA . GLU A 1 110 ? -4.988 2.162 -11.765 1.00 88.88 110 GLU A CA 1
ATOM 843 C C . GLU A 1 110 ? -3.468 2.000 -11.870 1.00 88.88 110 GLU A C 1
ATOM 845 O O . GLU A 1 110 ? -2.961 1.657 -12.935 1.00 88.88 110 GLU A O 1
ATOM 850 N N . CYS A 1 111 ? -2.740 2.094 -10.751 1.00 87.50 111 CYS A N 1
ATOM 851 C CA . CYS A 1 111 ? -1.308 1.800 -10.722 1.00 87.50 111 CYS A CA 1
ATOM 852 C C . CYS A 1 111 ? -0.996 0.346 -11.104 1.00 87.50 111 CYS A C 1
ATOM 854 O O . CYS A 1 111 ? -0.057 0.105 -11.858 1.00 87.50 111 CYS A O 1
ATOM 856 N N . LEU A 1 112 ? -1.775 -0.635 -10.633 1.00 89.94 112 LEU A N 1
ATOM 857 C CA . LEU A 1 112 ? -1.616 -2.038 -11.041 1.00 89.94 112 LEU A CA 1
ATOM 858 C C . LEU A 1 112 ? -1.870 -2.241 -12.543 1.00 89.94 112 LEU A C 1
ATOM 860 O O . LEU A 1 112 ? -1.144 -3.000 -13.186 1.00 89.94 112 LEU A O 1
ATOM 864 N N . ALA A 1 113 ? -2.871 -1.562 -13.111 1.00 89.00 113 ALA A N 1
ATOM 865 C CA . ALA A 1 113 ? -3.135 -1.596 -14.547 1.00 89.00 113 ALA A CA 1
ATOM 866 C C . ALA A 1 113 ? -1.954 -1.007 -15.326 1.00 89.00 113 ALA A C 1
ATOM 868 O O . ALA A 1 113 ? -1.420 -1.670 -16.214 1.00 89.00 113 ALA A O 1
ATOM 869 N N . TRP A 1 114 ? -1.470 0.163 -14.900 1.00 86.56 114 TRP A N 1
ATOM 870 C CA . TRP A 1 114 ? -0.310 0.822 -15.490 1.00 86.56 114 TRP A CA 1
ATOM 871 C C . TRP A 1 114 ? 0.943 -0.062 -15.431 1.00 86.56 114 TRP A C 1
ATOM 873 O O . TRP A 1 114 ? 1.629 -0.198 -16.440 1.00 86.56 114 TRP A O 1
ATOM 883 N N . ILE A 1 115 ? 1.223 -0.713 -14.291 1.00 85.81 115 ILE A N 1
ATOM 884 C CA . ILE A 1 115 ? 2.355 -1.646 -14.128 1.00 85.81 115 ILE A CA 1
ATOM 885 C C . 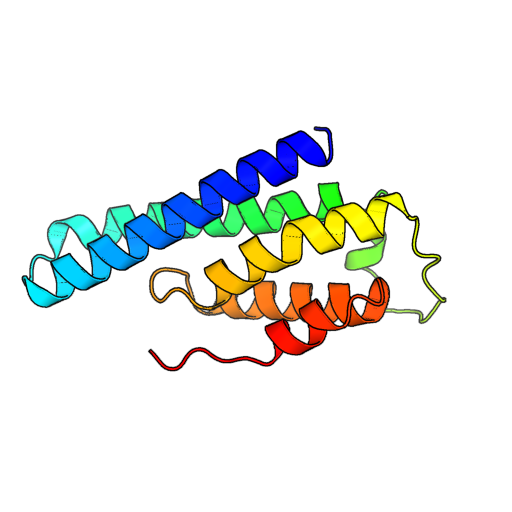ILE A 1 115 ? 2.238 -2.803 -15.124 1.00 85.81 115 ILE A C 1
ATOM 887 O O . ILE A 1 115 ? 3.221 -3.171 -15.763 1.00 85.81 115 ILE A O 1
ATOM 891 N N . GLY A 1 116 ? 1.045 -3.378 -15.272 1.00 85.12 116 GLY A N 1
ATOM 892 C CA . GLY A 1 116 ? 0.824 -4.484 -16.198 1.00 85.12 116 GLY A CA 1
ATOM 893 C C . GLY A 1 116 ? 1.004 -4.085 -17.664 1.00 85.12 116 GLY A C 1
ATOM 894 O O . GLY A 1 116 ? 1.672 -4.798 -18.410 1.00 85.12 116 GLY A O 1
ATOM 895 N N . GLU A 1 117 ? 0.461 -2.931 -18.055 1.00 84.75 117 GLU A N 1
ATOM 896 C CA . GLU A 1 117 ? 0.521 -2.405 -19.425 1.00 84.75 117 GLU A CA 1
ATOM 897 C C . GLU A 1 117 ? 1.922 -1.918 -19.812 1.00 84.75 117 GLU A C 1
ATOM 899 O O . GLU A 1 117 ? 2.393 -2.209 -20.908 1.00 84.75 117 GLU A O 1
ATOM 904 N N . ASN A 1 118 ? 2.606 -1.210 -18.909 1.00 81.31 118 ASN A N 1
ATOM 905 C CA . ASN A 1 118 ? 3.875 -0.550 -19.216 1.00 81.31 118 ASN A CA 1
ATOM 906 C C . ASN A 1 118 ? 5.095 -1.415 -18.907 1.00 81.31 118 ASN A C 1
ATOM 908 O O . ASN A 1 118 ? 6.119 -1.229 -19.550 1.00 81.31 118 ASN A O 1
ATOM 912 N N . LEU A 1 119 ? 5.023 -2.343 -17.943 1.00 82.62 119 LEU A N 1
ATOM 913 C CA . LEU A 1 119 ? 6.160 -3.195 -17.557 1.00 82.62 119 LEU A CA 1
ATOM 914 C C . LEU A 1 119 ? 6.007 -4.651 -18.025 1.00 82.62 119 LEU A C 1
ATOM 916 O O . LEU A 1 119 ? 6.888 -5.469 -17.768 1.00 82.62 119 LEU A O 1
ATOM 920 N N . GLY A 1 120 ? 4.899 -4.991 -18.695 1.00 81.69 120 GLY A N 1
ATOM 921 C CA . GLY A 1 120 ? 4.643 -6.334 -19.222 1.00 81.69 120 GLY A CA 1
ATOM 922 C C . GLY A 1 120 ? 4.359 -7.388 -18.146 1.00 81.69 120 GLY A C 1
ATOM 923 O O . GLY A 1 12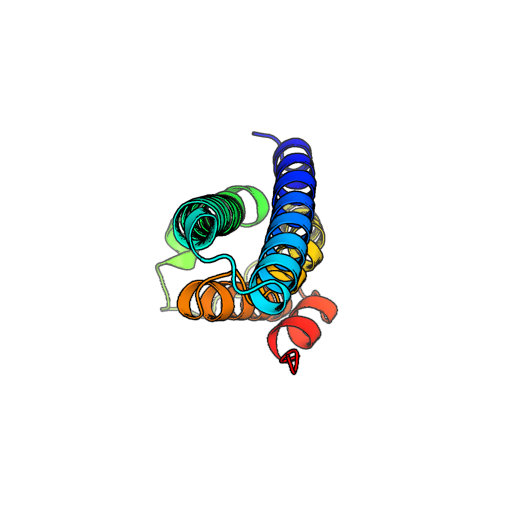0 ? 4.480 -8.586 -18.404 1.00 81.69 120 GLY A O 1
ATOM 924 N N . ILE A 1 121 ? 3.989 -6.973 -16.928 1.00 84.62 121 ILE A N 1
ATOM 925 C CA . ILE A 1 121 ? 3.743 -7.897 -15.816 1.00 84.62 121 ILE A CA 1
ATOM 926 C C . ILE A 1 121 ? 2.262 -8.282 -15.774 1.00 84.62 121 ILE A C 1
ATOM 928 O O . ILE A 1 121 ? 1.458 -7.656 -15.084 1.00 84.62 121 ILE A O 1
ATOM 932 N N . GLY A 1 122 ? 1.894 -9.355 -16.481 1.00 86.00 122 GLY A N 1
ATOM 933 C CA . GLY A 1 122 ? 0.492 -9.779 -16.630 1.00 86.00 122 GLY A CA 1
ATOM 934 C C . GLY A 1 122 ? -0.263 -10.005 -15.309 1.00 86.00 122 GLY A C 1
ATOM 935 O O . GLY A 1 122 ? -1.466 -9.753 -15.234 1.00 86.00 122 GLY A O 1
ATOM 936 N N . GLN A 1 123 ? 0.433 -10.398 -14.234 1.00 89.25 123 GLN A N 1
ATOM 937 C CA . GLN A 1 123 ? -0.172 -10.540 -12.903 1.00 89.25 123 GLN A CA 1
ATOM 938 C C . GLN A 1 123 ? -0.747 -9.213 -12.377 1.00 89.25 123 GLN A C 1
ATOM 940 O O . GLN A 1 123 ? -1.813 -9.214 -11.761 1.00 89.25 123 GLN A O 1
ATOM 945 N N . ALA A 1 124 ? -0.093 -8.081 -12.657 1.00 88.69 124 ALA A N 1
ATOM 946 C CA . ALA A 1 124 ? -0.572 -6.763 -12.249 1.00 88.69 124 ALA A CA 1
ATOM 947 C C . ALA A 1 124 ? -1.885 -6.394 -12.966 1.00 88.69 124 ALA A C 1
ATOM 949 O O . ALA A 1 124 ? -2.826 -5.931 -12.323 1.00 88.69 124 ALA A O 1
ATOM 950 N N . THR A 1 125 ? -2.006 -6.713 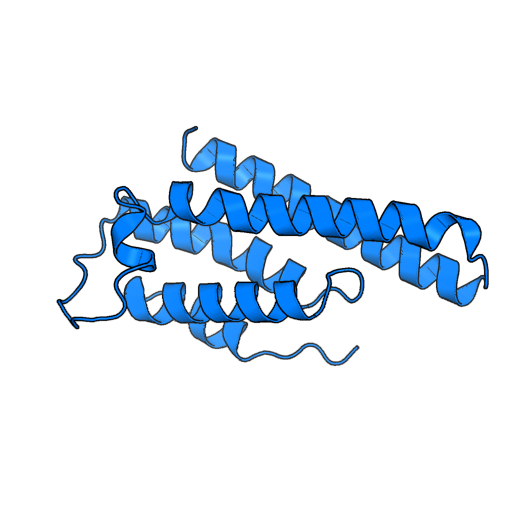-14.262 1.00 89.94 125 THR A N 1
ATOM 951 C CA . THR A 1 125 ? -3.248 -6.533 -15.038 1.00 89.94 125 THR A CA 1
ATOM 952 C C . THR A 1 125 ? -4.397 -7.393 -14.514 1.00 89.94 125 THR A C 1
ATOM 954 O O . THR A 1 125 ? -5.551 -6.967 -14.526 1.00 89.94 125 THR A O 1
ATOM 957 N N . VAL A 1 126 ? -4.118 -8.618 -14.060 1.00 92.81 126 VAL A N 1
ATOM 958 C CA . VAL A 1 126 ? -5.145 -9.459 -13.426 1.00 92.81 126 VAL A CA 1
ATOM 959 C C . VAL A 1 126 ? -5.582 -8.830 -12.103 1.00 92.81 126 VAL A C 1
ATOM 961 O O . VAL A 1 126 ? -6.775 -8.658 -11.858 1.00 92.81 126 VAL A O 1
ATOM 964 N N . PHE A 1 127 ? -4.625 -8.427 -11.268 1.00 91.75 127 PHE A N 1
ATOM 965 C CA . PHE A 1 127 ? -4.890 -7.860 -9.946 1.00 91.75 127 PHE A CA 1
ATOM 966 C C . PHE A 1 127 ? -5.635 -6.521 -9.987 1.00 91.75 127 PHE A C 1
ATOM 968 O O . PHE A 1 127 ? -6.455 -6.272 -9.101 1.00 91.75 127 PHE A O 1
ATOM 975 N N . SER A 1 128 ? -5.438 -5.692 -11.018 1.00 91.31 128 SER A N 1
ATOM 976 C CA . SER A 1 128 ? -6.192 -4.438 -11.169 1.00 91.31 128 SER A CA 1
ATOM 977 C C . SER A 1 128 ? -7.700 -4.672 -11.339 1.00 91.31 128 SER A C 1
ATOM 979 O O . SER A 1 128 ? -8.509 -3.883 -10.842 1.00 91.31 128 SER A O 1
ATOM 981 N N . LYS A 1 129 ? -8.092 -5.796 -11.956 1.00 90.81 129 LYS A N 1
ATOM 982 C CA . LYS A 1 129 ? -9.489 -6.142 -12.278 1.00 90.81 129 LYS A CA 1
ATOM 983 C C . LYS A 1 129 ? -10.220 -6.903 -11.166 1.00 90.81 129 LYS A C 1
ATOM 985 O O . LYS A 1 129 ? -11.449 -6.895 -11.127 1.00 90.81 129 LYS A O 1
ATOM 990 N N . VAL A 1 130 ? -9.501 -7.560 -10.254 1.00 89.38 130 VAL A N 1
ATOM 991 C CA . VAL A 1 130 ? -10.104 -8.373 -9.181 1.00 89.38 130 VAL A CA 1
ATOM 992 C C . VAL A 1 130 ? -10.707 -7.479 -8.099 1.00 89.38 130 VAL A C 1
ATOM 994 O O . VAL A 1 130 ? -9.979 -6.917 -7.286 1.00 89.38 130 VAL A O 1
ATOM 997 N N . ARG A 1 131 ? -12.036 -7.374 -8.028 1.00 70.75 131 ARG A N 1
ATOM 998 C CA . ARG A 1 131 ? -12.727 -6.741 -6.893 1.00 70.75 131 ARG A CA 1
ATOM 999 C C . ARG A 1 131 ? -12.949 -7.766 -5.780 1.00 70.75 131 ARG A C 1
ATOM 1001 O O . ARG A 1 131 ? -13.674 -8.737 -5.991 1.00 70.75 131 ARG A O 1
ATOM 1008 N N . SER A 1 132 ? -12.359 -7.550 -4.604 1.00 62.44 132 SER A N 1
ATOM 1009 C CA . SER A 1 132 ? -12.719 -8.326 -3.416 1.00 62.44 132 SER A CA 1
ATOM 1010 C C . SER A 1 132 ? -14.173 -8.032 -3.041 1.00 62.44 132 SER A C 1
ATOM 1012 O O . SER A 1 132 ? -14.554 -6.874 -2.870 1.00 62.44 132 SER A O 1
ATOM 1014 N N . LYS A 1 133 ? -14.993 -9.084 -2.954 1.00 49.22 133 LYS A N 1
ATOM 1015 C CA . LYS A 1 133 ? -16.315 -9.021 -2.326 1.00 49.22 133 LYS A CA 1
ATOM 1016 C C . LYS A 1 133 ? -16.080 -9.123 -0.818 1.00 49.22 133 LYS A C 1
ATOM 1018 O O . LYS A 1 133 ? -15.671 -10.181 -0.336 1.00 49.22 133 LYS A O 1
ATOM 1023 N N . HIS A 1 134 ? -16.268 -8.030 -0.095 1.00 47.19 134 HIS A N 1
ATOM 1024 C CA . HIS A 1 134 ? -16.298 -8.011 1.366 1.00 47.19 134 HIS A CA 1
ATOM 1025 C C . HIS A 1 134 ? -17.648 -7.486 1.821 1.00 47.19 134 HIS A C 1
ATOM 1027 O O . HIS A 1 134 ? -18.116 -6.506 1.200 1.00 47.19 134 HIS A O 1
#

Secondary structure (DSSP, 8-state):
--HHHHHHHHHHHHHHHHHHHHHHHHHHHTT--TTHHHHHHHHHHHHHHHHHHSHHHH-S-THHHH-TT--------HHHHHHHHHHHHHHHHHTT-TTS-HHHHHHHHHHHHHHHHHH--HHHHHHHH-----

Organism: NCBI:txid1182545

Sequence (134 aa):
MTVYVAAAWNVYRKTRLMLLDIMLRCLSRLQEKDAYGQKRAEATTLANDIMASIPFHVADNVESIADQGSVKAVKVDPGKAVGGLLLIHPLFVAANLSIVPPHLQIQMRECLAWIGENLGIGQATVFSKVRSKH

Radius of gyration: 15.89 Å; chains: 1; bounding box: 37×25×47 Å

pLDDT: mean 80.28, std 16.74, range [37.5, 96.12]

Foldseek 3Di:
DALVVLLVLLVVLLVLLVVLLVVVVVCVVVVPCPCLVVSLVSNQVSLVSLVVSLCVQAHPDPVVVVDPDDPDQPPQDPSNLVSLVSSQVSLLSSLARPSYDPVSVLVSLVSLCCSCVRNVPVSSVVSSPDHDDD